Protein AF-A0A516G6Q7-F1 (afdb_monomer_lite)

Sequence (120 aa):
MTSGLGRAAESAMDPGAEGTVAARWWRAYAVAVVDVKGAPEEDEEAPGGVVYLAPLPDGPVVVLEGVSAVLYRALTAASGDVVEEVARRLGVPPEDIDPETITEFAQELREAGLVVRATS

Foldseek 3Di:
DDDDDDDDDPDDDPPDDDPDPLQQKAFFPQKDKDQDADDPPDDPPALQAKIWIAGPDDGDIDIQTHLRNQLVCLSHDPDDDSLVSSCVSNVHDSVVDDSVVSNVSRVVCVVSVGMDGDDD

Structure (mmCIF, N/CA/C/O backbone):
data_AF-A0A516G6Q7-F1
#
_entry.id   AF-A0A516G6Q7-F1
#
loop_
_atom_site.group_PDB
_atom_site.id
_atom_site.type_symbol
_atom_site.label_atom_id
_atom_site.label_alt_id
_atom_site.label_comp_id
_atom_site.label_asym_id
_atom_site.label_entity_id
_atom_site.label_seq_id
_atom_site.pdbx_PDB_ins_code
_atom_site.Cartn_x
_atom_site.Cartn_y
_atom_site.Cartn_z
_atom_site.occupancy
_atom_site.B_iso_or_equiv
_atom_site.auth_seq_id
_atom_site.auth_comp_id
_atom_site.auth_asym_id
_atom_site.auth_atom_id
_atom_site.pdbx_PDB_model_num
ATOM 1 N N . MET A 1 1 ? 56.012 43.535 11.894 1.00 38.75 1 MET A N 1
ATOM 2 C CA . MET A 1 1 ? 55.113 44.290 10.997 1.00 38.75 1 MET A CA 1
ATOM 3 C C . MET A 1 1 ? 54.243 43.245 10.309 1.00 38.75 1 MET A C 1
ATOM 5 O O . MET A 1 1 ? 54.820 42.371 9.682 1.00 38.75 1 MET A O 1
ATOM 9 N N . THR A 1 2 ? 53.009 43.050 10.805 1.00 40.97 2 THR A N 1
ATOM 10 C CA . THR A 1 2 ? 51.726 43.377 10.110 1.00 40.97 2 THR A CA 1
ATOM 11 C C . THR A 1 2 ? 51.475 42.429 8.934 1.00 40.97 2 THR A C 1
ATOM 13 O O . THR A 1 2 ? 52.339 42.336 8.079 1.00 40.97 2 THR A O 1
ATOM 16 N N . SER A 1 3 ? 50.382 41.696 8.744 1.00 40.56 3 SER A N 1
ATOM 17 C CA . SER A 1 3 ? 49.017 41.559 9.288 1.00 40.56 3 SER A CA 1
ATOM 18 C C . SER A 1 3 ? 48.538 40.171 8.772 1.00 40.56 3 SER A C 1
ATOM 20 O O . SER A 1 3 ? 49.133 39.656 7.833 1.00 40.56 3 SER A O 1
ATOM 22 N N . GLY A 1 4 ? 47.608 39.413 9.359 1.00 43.59 4 GLY A N 1
ATOM 23 C CA . GLY A 1 4 ? 46.196 39.733 9.579 1.00 43.59 4 GLY A CA 1
ATOM 24 C C . GLY A 1 4 ? 45.352 39.512 8.304 1.00 43.59 4 GLY A C 1
ATOM 25 O O . GLY A 1 4 ? 45.639 40.154 7.302 1.00 43.59 4 GLY A O 1
ATOM 26 N N . LEU A 1 5 ? 44.270 38.716 8.424 1.00 39.38 5 LEU A N 1
ATOM 27 C CA . LEU A 1 5 ? 43.204 38.371 7.447 1.00 39.38 5 LEU A CA 1
ATOM 28 C C . LEU A 1 5 ? 43.539 37.241 6.443 1.00 39.38 5 LEU A C 1
ATOM 30 O O . LEU A 1 5 ? 44.614 37.221 5.876 1.00 39.38 5 LEU A O 1
ATOM 34 N N . GLY A 1 6 ? 42.675 36.268 6.146 1.00 32.06 6 GLY A N 1
ATOM 35 C CA . GLY A 1 6 ? 41.270 36.094 6.487 1.00 32.06 6 GLY A CA 1
ATOM 36 C C . GLY A 1 6 ? 40.755 34.703 6.085 1.00 32.06 6 GLY A C 1
ATOM 37 O O . GLY A 1 6 ? 41.338 33.988 5.279 1.00 32.06 6 GLY A O 1
ATOM 38 N N . ARG A 1 7 ? 39.653 34.350 6.735 1.00 40.69 7 ARG A N 1
ATOM 39 C CA . ARG A 1 7 ? 38.793 33.175 6.597 1.00 40.69 7 ARG A CA 1
ATOM 40 C C . ARG A 1 7 ? 38.301 32.965 5.156 1.00 40.69 7 ARG A C 1
ATOM 42 O O . ARG A 1 7 ? 37.670 33.862 4.612 1.00 40.69 7 ARG A O 1
ATOM 49 N N . ALA A 1 8 ? 38.458 31.752 4.635 1.00 35.84 8 ALA A N 1
ATOM 50 C CA . ALA A 1 8 ? 37.531 31.141 3.683 1.00 35.84 8 ALA A CA 1
ATOM 51 C C . ALA A 1 8 ? 37.632 29.617 3.836 1.00 35.84 8 ALA A C 1
ATOM 53 O O . ALA A 1 8 ? 38.538 28.971 3.323 1.00 35.84 8 ALA A O 1
ATOM 54 N N . ALA A 1 9 ? 36.729 29.065 4.644 1.00 38.91 9 ALA A N 1
ATOM 55 C CA . ALA A 1 9 ? 36.338 27.675 4.512 1.00 38.91 9 ALA A CA 1
ATOM 56 C C . ALA A 1 9 ? 35.389 27.626 3.308 1.00 38.91 9 ALA A C 1
ATOM 58 O O . ALA A 1 9 ? 34.248 28.064 3.418 1.00 38.91 9 ALA A O 1
ATOM 59 N N . GLU A 1 10 ? 35.887 27.169 2.166 1.00 36.94 10 GLU A N 1
ATOM 60 C CA . GLU A 1 10 ? 35.065 26.706 1.044 1.00 36.94 10 GLU A CA 1
ATOM 61 C C . GLU A 1 10 ? 34.834 25.203 1.292 1.00 36.94 10 GLU A C 1
ATOM 63 O O . GLU A 1 10 ? 35.654 24.364 0.945 1.00 36.94 10 GLU A O 1
ATOM 68 N N . SER A 1 11 ? 33.912 24.832 2.187 1.00 44.41 11 SER A N 1
ATOM 69 C CA . SER A 1 11 ? 32.536 24.436 1.847 1.00 44.41 11 SER A CA 1
ATOM 70 C C . SER A 1 11 ? 32.090 24.804 0.437 1.00 44.41 11 SER A C 1
ATOM 72 O O . SER A 1 11 ? 31.572 25.893 0.224 1.00 44.41 11 SER A O 1
ATOM 74 N N . ALA A 1 12 ? 32.222 23.854 -0.486 1.00 40.88 12 ALA A N 1
ATOM 75 C CA . ALA A 1 12 ? 31.240 23.602 -1.539 1.00 40.88 12 ALA A CA 1
ATOM 76 C C . ALA A 1 12 ? 31.640 22.350 -2.331 1.00 40.88 12 ALA A C 1
ATOM 78 O O . ALA A 1 12 ? 32.512 22.416 -3.188 1.00 40.88 12 ALA A O 1
ATOM 79 N N . MET A 1 13 ? 31.009 21.219 -2.014 1.00 30.58 13 MET A N 1
ATOM 80 C CA . MET A 1 13 ? 30.419 20.256 -2.959 1.00 30.58 13 MET A CA 1
ATOM 81 C C . MET A 1 13 ? 30.059 19.004 -2.164 1.00 30.58 13 MET A C 1
ATOM 83 O O . MET A 1 13 ? 30.782 18.015 -2.142 1.00 30.58 13 MET A O 1
ATOM 87 N N . ASP A 1 14 ? 28.936 19.115 -1.460 1.00 37.16 14 ASP A N 1
ATOM 88 C CA . ASP A 1 14 ? 28.097 17.981 -1.099 1.00 37.16 14 ASP A CA 1
ATOM 89 C C . ASP A 1 14 ? 27.263 17.669 -2.357 1.00 37.16 14 ASP A C 1
ATOM 91 O O . ASP A 1 14 ? 26.434 18.500 -2.753 1.00 37.16 14 ASP A O 1
ATOM 95 N N . PRO A 1 15 ? 27.565 16.596 -3.112 1.00 45.03 15 PRO A N 1
ATOM 96 C CA . PRO A 1 15 ? 26.783 16.244 -4.282 1.00 45.03 15 PRO A CA 1
ATOM 97 C C . PRO A 1 15 ? 25.446 15.669 -3.815 1.00 45.03 15 PRO A C 1
ATOM 99 O O . PRO A 1 15 ? 25.328 14.475 -3.574 1.00 45.03 15 PRO A O 1
ATOM 102 N N . GLY A 1 16 ? 24.442 16.538 -3.732 1.00 32.66 16 GLY A N 1
ATOM 103 C CA . GLY A 1 16 ? 23.043 16.133 -3.738 1.00 32.66 16 GLY A CA 1
ATOM 104 C C . GLY A 1 16 ? 22.607 15.417 -2.469 1.00 32.66 16 GLY A C 1
ATOM 105 O O . GLY A 1 16 ? 22.366 14.214 -2.481 1.00 32.66 16 GLY A O 1
ATOM 106 N N . ALA A 1 17 ? 22.461 16.203 -1.405 1.00 37.91 17 ALA A N 1
ATOM 107 C CA . ALA A 1 17 ? 21.388 16.100 -0.429 1.00 37.91 17 ALA A CA 1
ATOM 108 C C . ALA A 1 17 ? 20.321 15.047 -0.788 1.00 37.91 17 ALA A C 1
ATOM 110 O O . ALA A 1 17 ? 19.458 15.259 -1.639 1.00 37.91 17 ALA A O 1
ATOM 111 N N . GLU A 1 18 ? 20.415 13.932 -0.068 1.00 36.81 18 GLU A N 1
ATOM 112 C CA . GLU A 1 18 ? 19.273 13.316 0.594 1.00 36.81 18 GLU A CA 1
ATOM 113 C C . GLU A 1 18 ? 18.163 12.902 -0.370 1.00 36.81 18 GLU A C 1
ATOM 115 O O . GLU A 1 18 ? 17.104 13.528 -0.453 1.00 36.81 18 GLU A O 1
ATOM 120 N N . GLY A 1 19 ? 18.402 11.771 -1.049 1.00 35.56 19 GLY A N 1
ATOM 121 C CA . GLY A 1 19 ? 17.331 10.926 -1.565 1.00 35.56 19 GLY A CA 1
ATOM 122 C C . GLY A 1 19 ? 16.250 10.869 -0.499 1.00 35.56 19 GLY A C 1
ATOM 123 O O . GLY A 1 19 ? 16.488 10.386 0.611 1.00 35.56 19 GLY A O 1
ATOM 124 N N . THR A 1 20 ? 15.126 11.517 -0.800 1.00 41.34 20 THR A N 1
ATOM 125 C CA . THR A 1 20 ? 14.017 11.686 0.126 1.00 41.34 20 THR A CA 1
ATOM 126 C C . THR A 1 20 ? 13.708 10.296 0.623 1.00 41.34 20 THR A C 1
ATOM 128 O O . THR A 1 20 ? 13.333 9.442 -0.175 1.00 41.34 20 THR A O 1
ATOM 131 N N . VAL A 1 21 ? 13.966 10.031 1.906 1.00 46.97 21 VAL A N 1
ATOM 132 C CA . VAL A 1 21 ? 13.640 8.743 2.505 1.00 46.97 21 VAL A CA 1
ATOM 133 C C . VAL A 1 21 ? 12.126 8.684 2.423 1.00 46.97 21 VAL A C 1
ATOM 135 O O . VAL A 1 21 ? 11.441 9.269 3.267 1.00 46.97 21 VAL A O 1
ATOM 138 N N . ALA A 1 22 ? 11.618 8.105 1.331 1.00 54.84 22 ALA A N 1
ATOM 139 C CA . ALA A 1 22 ? 10.204 7.976 1.058 1.00 54.84 22 ALA A CA 1
ATOM 140 C C . ALA A 1 22 ? 9.605 7.460 2.355 1.00 54.84 22 ALA A C 1
ATOM 142 O O . ALA A 1 22 ? 10.109 6.484 2.921 1.00 54.84 22 ALA A O 1
ATOM 143 N N . ALA A 1 23 ? 8.662 8.225 2.912 1.00 62.88 23 ALA A N 1
ATOM 144 C CA . ALA A 1 23 ? 8.124 7.960 4.233 1.00 62.88 23 ALA A CA 1
ATOM 145 C C . ALA A 1 23 ? 7.840 6.460 4.333 1.00 62.88 23 ALA A C 1
ATOM 147 O O . ALA A 1 23 ? 7.086 5.924 3.532 1.00 62.88 23 ALA A O 1
ATOM 148 N N . ARG A 1 24 ? 8.517 5.757 5.241 1.00 75.62 24 ARG A N 1
ATOM 149 C CA . ARG A 1 24 ? 8.355 4.309 5.319 1.00 75.62 24 ARG A CA 1
ATOM 150 C C . ARG A 1 24 ? 6.953 4.031 5.855 1.00 75.62 24 ARG A C 1
ATOM 152 O O . ARG A 1 24 ? 6.585 4.592 6.883 1.00 75.62 24 ARG A O 1
ATOM 159 N N . TRP A 1 25 ? 6.175 3.196 5.176 1.00 83.50 25 TRP A N 1
ATOM 160 C CA . TRP A 1 25 ? 4.795 2.878 5.553 1.00 83.50 25 TRP A CA 1
ATOM 161 C C . TRP A 1 25 ? 4.698 1.439 6.039 1.00 83.50 25 TRP A C 1
ATOM 163 O O . TRP A 1 25 ? 5.294 0.538 5.458 1.00 83.50 25 TRP A O 1
ATOM 173 N N . TRP A 1 26 ? 3.959 1.206 7.119 1.00 85.44 26 TRP A N 1
ATOM 174 C CA . TRP A 1 26 ? 3.688 -0.133 7.639 1.00 85.44 26 TRP A CA 1
ATOM 175 C C . TRP A 1 26 ? 2.195 -0.407 7.602 1.00 85.44 26 TRP A C 1
ATOM 177 O O . TRP A 1 26 ? 1.386 0.507 7.748 1.00 85.44 26 TRP A O 1
ATOM 187 N N . ARG A 1 27 ? 1.815 -1.680 7.482 1.00 87.31 27 ARG A N 1
ATOM 188 C CA . ARG A 1 27 ? 0.431 -2.087 7.735 1.00 87.31 27 ARG A CA 1
ATOM 189 C C . ARG A 1 27 ? 0.041 -1.698 9.163 1.00 87.31 27 ARG A C 1
ATOM 191 O O . ARG A 1 27 ? 0.799 -1.962 10.099 1.00 87.31 27 ARG A O 1
ATOM 198 N N . ALA A 1 28 ? -1.148 -1.129 9.343 1.00 85.62 28 ALA A N 1
ATOM 199 C CA . ALA A 1 28 ? -1.675 -0.895 10.681 1.00 85.62 28 ALA A CA 1
ATOM 200 C C . ALA A 1 28 ? -1.896 -2.230 11.431 1.00 85.62 28 ALA A C 1
ATOM 202 O O . ALA A 1 28 ? -2.162 -3.277 10.837 1.00 85.62 28 ALA A O 1
ATOM 203 N N . TYR A 1 29 ? -1.755 -2.211 12.759 1.00 79.88 29 TYR A N 1
ATOM 204 C CA . TYR A 1 29 ? -1.787 -3.430 13.581 1.00 79.88 29 TYR A CA 1
ATOM 205 C C . TYR A 1 29 ? -3.152 -4.144 13.554 1.00 79.88 29 TYR A C 1
ATOM 207 O O . TYR A 1 29 ? -3.211 -5.369 13.622 1.00 79.88 29 TYR A O 1
ATOM 215 N N . ALA A 1 30 ? -4.242 -3.390 1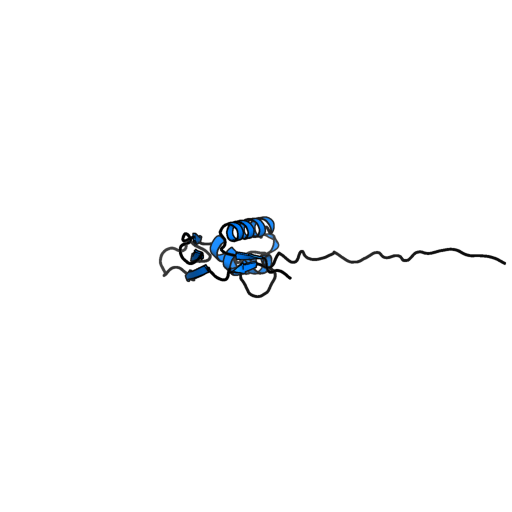3.406 1.00 87.75 30 ALA A N 1
ATOM 216 C CA . ALA A 1 30 ? -5.612 -3.893 13.389 1.00 87.75 30 ALA A CA 1
ATOM 217 C C . ALA A 1 30 ? -6.188 -3.913 11.963 1.00 87.75 30 ALA A C 1
ATOM 219 O O . ALA A 1 30 ? -7.218 -3.303 11.709 1.00 87.75 30 ALA A O 1
ATOM 220 N N . VAL A 1 31 ? -5.510 -4.577 11.021 1.00 87.75 31 VAL A N 1
ATOM 221 C CA . VAL A 1 31 ? -5.985 -4.724 9.633 1.00 87.75 31 VAL A CA 1
ATOM 222 C C . VAL A 1 31 ? -5.921 -6.187 9.213 1.00 87.75 31 VAL A C 1
ATOM 224 O O . VAL A 1 31 ? -4.848 -6.800 9.225 1.00 87.75 31 VAL A O 1
ATOM 227 N N . ALA A 1 32 ? -7.067 -6.741 8.822 1.00 89.75 32 ALA A N 1
ATOM 228 C CA . ALA A 1 32 ? -7.138 -8.027 8.145 1.00 89.75 32 ALA A CA 1
ATOM 229 C C . ALA A 1 32 ? -6.660 -7.871 6.696 1.00 89.75 32 ALA A C 1
ATOM 231 O O . ALA A 1 32 ? -7.017 -6.905 6.023 1.00 89.75 32 ALA A O 1
ATOM 232 N N . VAL A 1 33 ? -5.844 -8.818 6.228 1.00 92.00 33 VAL A N 1
ATOM 233 C CA . VAL A 1 33 ? -5.282 -8.818 4.871 1.00 92.00 33 VAL A CA 1
ATOM 234 C C . VAL A 1 33 ? -5.471 -10.194 4.259 1.00 92.00 33 VAL A C 1
ATOM 236 O O . VAL A 1 33 ? -5.003 -11.183 4.827 1.00 92.00 33 VAL A O 1
ATOM 239 N N . VAL A 1 34 ? -6.094 -10.246 3.086 1.00 91.44 34 VAL A N 1
ATOM 240 C CA . VAL A 1 34 ? -6.123 -11.437 2.232 1.00 91.44 34 VAL A CA 1
ATOM 241 C C . VAL A 1 34 ? -5.433 -11.078 0.921 1.00 91.44 34 VAL A C 1
ATOM 243 O O . VAL A 1 34 ? -5.964 -10.305 0.130 1.00 91.44 34 VAL A O 1
ATOM 246 N N . ASP A 1 35 ? -4.226 -11.607 0.719 1.00 90.56 35 ASP A N 1
ATOM 247 C CA . ASP A 1 35 ? -3.424 -11.389 -0.490 1.00 90.56 35 ASP A CA 1
ATOM 248 C C . ASP A 1 35 ? -3.606 -12.573 -1.448 1.00 90.56 35 ASP A C 1
ATOM 250 O O . ASP A 1 35 ? -3.083 -13.665 -1.208 1.00 90.56 35 ASP A O 1
ATOM 254 N N . VAL A 1 36 ? -4.366 -12.357 -2.521 1.00 86.25 36 VAL A N 1
ATOM 255 C CA . VAL A 1 36 ? -4.611 -13.339 -3.580 1.00 86.25 36 VAL A CA 1
ATOM 256 C C . VAL A 1 36 ? -3.654 -13.042 -4.733 1.00 86.25 36 VAL A C 1
ATOM 258 O O . VAL A 1 36 ? -3.870 -12.148 -5.558 1.00 86.25 36 VAL A O 1
ATOM 261 N N . LYS A 1 37 ? -2.545 -13.784 -4.767 1.00 71.50 37 LYS A N 1
ATOM 262 C CA . LYS A 1 37 ? -1.535 -13.677 -5.825 1.00 71.50 37 LYS A CA 1
ATOM 263 C C . LYS A 1 37 ? -1.972 -14.486 -7.043 1.00 71.50 37 LYS A C 1
ATOM 265 O O . LYS A 1 37 ? -1.941 -15.709 -6.984 1.00 71.50 37 LYS A O 1
ATOM 270 N N . GLY A 1 38 ? -2.305 -13.788 -8.129 1.00 63.22 38 GLY A N 1
ATOM 271 C CA . GLY A 1 38 ? -2.800 -14.390 -9.368 1.00 63.22 38 GLY A CA 1
ATOM 272 C C . GLY A 1 38 ? -4.249 -14.856 -9.223 1.00 63.22 38 GLY A C 1
ATOM 273 O O . GLY A 1 38 ? -4.584 -15.583 -8.290 1.00 63.22 38 GLY A O 1
ATOM 274 N N . ALA A 1 39 ? -5.123 -14.413 -10.123 1.00 47.28 39 ALA A N 1
ATOM 275 C CA . ALA A 1 39 ? -6.402 -15.088 -10.300 1.00 47.28 39 ALA A CA 1
ATOM 276 C C . ALA A 1 39 ? -6.142 -16.497 -10.880 1.00 47.28 39 ALA A C 1
ATOM 278 O O . ALA A 1 39 ? -5.128 -16.684 -11.565 1.00 47.28 39 ALA A O 1
ATOM 279 N N . PRO A 1 40 ? -6.994 -17.496 -10.575 1.00 45.09 40 PRO A N 1
ATOM 280 C CA . PRO A 1 40 ? -6.958 -18.787 -11.259 1.00 45.09 40 PRO A CA 1
ATOM 281 C C . PRO A 1 40 ? -7.038 -18.554 -12.770 1.00 45.09 40 PRO A C 1
ATOM 283 O O . PRO A 1 40 ? -7.688 -17.610 -13.200 1.00 45.09 40 PRO A O 1
ATOM 286 N N . GLU A 1 41 ? -6.334 -19.380 -13.538 1.00 49.91 41 GLU A N 1
ATOM 287 C CA . GLU A 1 41 ? -6.260 -19.330 -15.000 1.00 49.91 41 GLU A CA 1
ATOM 288 C C . GLU A 1 41 ? -7.658 -19.205 -15.631 1.00 49.91 41 GLU A C 1
ATOM 290 O O . GLU A 1 41 ? -8.343 -20.207 -15.767 1.00 49.91 41 GLU A O 1
ATOM 295 N N . GLU A 1 42 ? -8.083 -17.975 -15.924 1.00 50.50 42 GLU A N 1
ATOM 296 C CA . GLU A 1 42 ? -9.135 -17.518 -16.843 1.00 50.50 42 GLU A CA 1
ATOM 297 C C . GLU A 1 42 ? -9.284 -16.003 -16.563 1.00 50.50 42 GLU A C 1
ATOM 299 O O . GLU A 1 42 ? -9.612 -15.610 -15.450 1.00 50.50 42 GLU A O 1
ATOM 304 N N . ASP A 1 43 ? -8.961 -15.163 -17.552 1.00 47.50 43 ASP A N 1
ATOM 305 C CA . ASP A 1 43 ? -8.879 -13.684 -17.528 1.00 47.50 43 ASP A CA 1
ATOM 306 C C . ASP A 1 43 ? -7.527 -13.066 -17.080 1.00 47.50 43 ASP A C 1
ATOM 308 O O . ASP A 1 43 ? -7.247 -12.795 -15.912 1.00 47.50 43 ASP A O 1
ATOM 312 N N . GLU A 1 44 ? -6.679 -12.768 -18.073 1.00 54.62 44 GLU A N 1
ATOM 313 C CA . GLU A 1 44 ? -5.384 -12.059 -17.996 1.00 54.62 44 GLU A CA 1
ATOM 314 C C . GLU A 1 44 ? -5.465 -10.577 -17.526 1.00 54.62 44 GLU A C 1
ATOM 316 O O . GLU A 1 44 ? -4.553 -9.795 -17.792 1.00 54.62 44 GLU A O 1
ATOM 321 N N . GLU A 1 45 ? -6.522 -10.125 -16.845 1.00 53.22 45 GLU A N 1
ATOM 322 C CA . GLU A 1 45 ? -6.841 -8.682 -16.801 1.00 53.22 45 GLU A CA 1
ATOM 323 C C . GLU A 1 45 ? -6.293 -7.868 -15.614 1.00 53.22 45 GLU A C 1
ATOM 325 O O . GLU A 1 45 ? -6.359 -6.639 -15.643 1.00 53.22 45 GLU A O 1
ATOM 330 N N . ALA A 1 46 ? -5.678 -8.480 -14.597 1.00 54.09 46 ALA A N 1
ATOM 331 C CA . ALA A 1 46 ? -5.151 -7.732 -13.447 1.00 54.09 46 ALA A CA 1
ATOM 332 C C . ALA A 1 46 ? -3.650 -7.983 -13.216 1.00 54.09 46 ALA A C 1
ATOM 334 O O . ALA A 1 46 ? -3.293 -8.828 -12.382 1.00 54.09 46 ALA A O 1
ATOM 335 N N . PRO A 1 47 ? -2.739 -7.242 -13.885 1.00 61.59 47 PRO A N 1
ATOM 336 C CA . PRO A 1 47 ? -1.320 -7.269 -13.539 1.00 61.59 47 PRO A CA 1
ATOM 337 C C . PRO A 1 47 ? -1.161 -6.848 -12.073 1.00 61.59 47 PRO A C 1
ATOM 339 O O . PRO A 1 47 ? -1.312 -5.679 -11.730 1.00 61.59 47 PRO A O 1
ATOM 342 N N . GLY A 1 48 ? -0.917 -7.819 -11.186 1.00 73.69 48 GLY A N 1
ATOM 343 C CA . GLY A 1 48 ? -0.790 -7.582 -9.745 1.00 73.69 48 GLY A CA 1
ATOM 344 C C . GLY A 1 48 ? -1.752 -8.346 -8.830 1.00 73.69 48 GLY A C 1
ATOM 345 O O . GLY A 1 48 ? -1.546 -8.312 -7.617 1.00 73.69 48 GLY A O 1
ATOM 346 N N . GLY A 1 49 ? -2.752 -9.068 -9.344 1.00 86.75 49 GLY A N 1
ATOM 347 C CA . GLY A 1 49 ? -3.705 -9.818 -8.507 1.00 86.75 49 GLY A CA 1
ATOM 348 C C . GLY A 1 49 ? -4.566 -8.924 -7.602 1.00 86.75 49 GLY A C 1
ATOM 349 O O . GLY A 1 49 ? -4.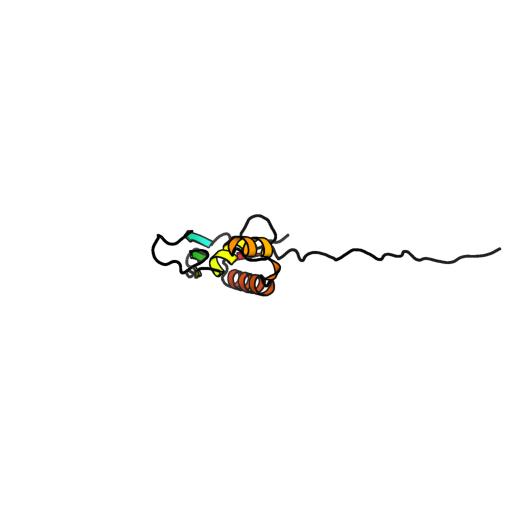756 -7.745 -7.898 1.00 86.75 49 GLY A O 1
ATOM 350 N N . VAL A 1 50 ? -5.069 -9.479 -6.491 1.00 91.50 50 VAL A N 1
ATOM 351 C CA . VAL A 1 50 ? -6.034 -8.798 -5.605 1.00 91.50 50 VAL A CA 1
ATOM 352 C C . VAL A 1 50 ? -5.572 -8.827 -4.148 1.00 91.50 50 VAL A C 1
ATOM 354 O O . VAL A 1 50 ? -5.085 -9.848 -3.661 1.00 91.50 50 VAL A O 1
ATOM 357 N N . VAL A 1 51 ? -5.736 -7.715 -3.432 1.00 93.12 51 VAL A N 1
ATOM 358 C CA . VAL A 1 51 ? -5.535 -7.621 -1.981 1.00 93.12 51 VAL A CA 1
ATOM 359 C C . VAL A 1 51 ? -6.806 -7.084 -1.335 1.00 93.12 51 VAL A C 1
ATOM 361 O O . VAL A 1 51 ? -7.206 -5.951 -1.581 1.00 93.12 51 VAL A O 1
ATOM 364 N N . TYR A 1 52 ? -7.408 -7.882 -0.461 1.00 93.69 52 TYR A N 1
ATOM 365 C CA . TYR A 1 52 ? -8.521 -7.453 0.379 1.00 93.69 52 TYR A CA 1
ATOM 366 C C . TYR A 1 52 ? -7.978 -6.948 1.712 1.00 93.69 52 TYR A C 1
ATOM 368 O O . TYR A 1 52 ? -7.199 -7.643 2.372 1.00 93.69 52 TYR A O 1
ATOM 376 N N . LEU A 1 53 ? -8.404 -5.756 2.114 1.00 95.44 53 LEU A N 1
ATOM 377 C CA . LEU A 1 53 ? -8.013 -5.085 3.347 1.00 95.44 53 LEU A CA 1
ATOM 378 C C . LEU A 1 53 ? -9.260 -4.740 4.156 1.00 95.44 53 LEU A C 1
ATOM 380 O O . LEU A 1 53 ? -10.246 -4.288 3.591 1.00 95.44 53 LEU A O 1
ATOM 384 N N . ALA A 1 54 ? -9.228 -4.910 5.474 1.00 93.62 54 ALA A N 1
ATOM 385 C CA . ALA A 1 54 ? -10.305 -4.428 6.338 1.00 93.62 54 ALA A CA 1
ATOM 386 C C . ALA A 1 54 ? -9.746 -3.967 7.690 1.00 93.62 54 ALA A C 1
ATOM 388 O O . ALA A 1 54 ? -9.057 -4.760 8.346 1.00 93.62 54 ALA A O 1
ATOM 389 N N . PRO A 1 55 ? -10.026 -2.729 8.141 1.00 91.31 55 PRO A N 1
ATOM 390 C CA . PRO A 1 55 ? -9.751 -2.334 9.515 1.00 91.31 55 PRO A CA 1
ATOM 391 C C . PRO A 1 55 ? -10.569 -3.204 10.476 1.00 91.31 55 PRO A C 1
ATOM 393 O O . PRO A 1 55 ? -11.748 -3.456 10.253 1.00 91.31 55 PRO A O 1
ATOM 396 N N . LEU A 1 56 ? -9.961 -3.666 11.559 1.00 90.56 56 LEU A N 1
ATOM 397 C CA . LEU A 1 56 ? -10.626 -4.453 12.592 1.00 90.56 56 LEU A CA 1
ATOM 398 C C . LEU A 1 56 ? -11.087 -3.552 13.750 1.00 90.56 56 LEU A C 1
ATOM 400 O O . LEU A 1 56 ? -10.425 -2.551 14.040 1.00 90.56 56 LEU A O 1
ATOM 404 N N . PRO A 1 57 ? -12.168 -3.921 14.467 1.00 89.06 57 PRO A N 1
ATOM 405 C CA . PRO A 1 57 ? -12.955 -5.154 14.310 1.00 89.06 57 PRO A CA 1
ATOM 406 C C . PRO A 1 57 ? -13.999 -5.136 13.179 1.00 89.06 57 PRO A C 1
ATOM 408 O O . PRO A 1 57 ? -14.241 -6.189 12.601 1.00 89.06 57 PRO A O 1
ATOM 411 N N . ASP A 1 58 ? -14.565 -3.973 12.837 1.00 86.00 58 ASP A N 1
ATOM 412 C CA . ASP A 1 58 ? -15.765 -3.861 11.980 1.00 86.00 58 ASP A CA 1
ATOM 413 C C . ASP A 1 58 ? -15.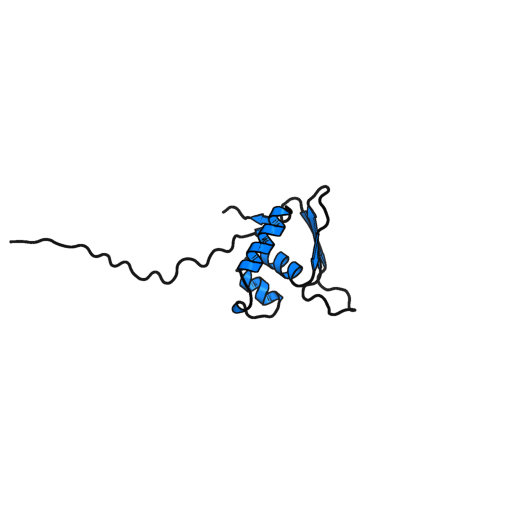611 -2.844 10.827 1.00 86.00 58 ASP A C 1
ATOM 415 O O . ASP A 1 58 ? -16.588 -2.272 10.341 1.00 86.00 58 ASP A O 1
ATOM 419 N N . GLY A 1 59 ? -14.380 -2.544 10.415 1.00 84.62 59 GLY A N 1
ATOM 420 C CA . GLY A 1 59 ? -14.115 -1.606 9.325 1.00 84.62 59 GLY A CA 1
ATOM 421 C C . GLY A 1 59 ? -14.541 -2.150 7.954 1.00 84.62 59 GLY A C 1
ATOM 422 O O . GLY A 1 59 ? -14.615 -3.366 7.756 1.00 84.62 59 GLY A O 1
ATOM 423 N N . PRO A 1 60 ? -14.815 -1.262 6.980 1.00 91.12 60 PRO A N 1
ATOM 424 C CA . PRO A 1 60 ? -15.232 -1.673 5.644 1.00 91.12 60 PRO A CA 1
ATOM 425 C C . PRO A 1 60 ? -14.125 -2.453 4.925 1.00 91.12 60 PRO A C 1
ATOM 427 O O . PRO A 1 60 ? -12.939 -2.149 5.070 1.00 91.12 60 PRO A O 1
ATOM 430 N N . VAL A 1 61 ? -14.526 -3.436 4.112 1.00 92.38 61 VAL A N 1
ATOM 431 C CA . VAL A 1 61 ? -13.603 -4.144 3.219 1.00 92.38 61 VAL A CA 1
ATOM 432 C C . VAL A 1 61 ? -13.248 -3.231 2.048 1.00 92.38 61 VAL A C 1
ATOM 434 O O . VAL A 1 61 ? -14.124 -2.778 1.314 1.00 92.38 61 VAL A O 1
ATOM 437 N N . VAL A 1 62 ? -11.956 -2.992 1.868 1.00 94.62 62 VAL A N 1
ATOM 438 C CA . VAL A 1 62 ? -11.349 -2.315 0.725 1.00 94.62 62 VAL A CA 1
ATOM 439 C C . VAL A 1 62 ? -10.698 -3.372 -0.157 1.00 94.62 62 VAL A C 1
ATOM 441 O O . VAL A 1 62 ? -9.951 -4.222 0.329 1.00 94.62 62 VAL A O 1
ATOM 444 N N . VAL A 1 63 ? -10.986 -3.328 -1.455 1.00 94.50 63 VAL A N 1
ATOM 445 C CA . VAL A 1 63 ? -10.424 -4.253 -2.444 1.00 94.50 63 VAL A CA 1
ATOM 446 C C . VAL A 1 63 ? -9.435 -3.482 -3.305 1.00 94.50 63 VAL A C 1
ATOM 448 O O . VAL A 1 63 ? -9.796 -2.481 -3.917 1.00 94.50 63 VAL A O 1
ATOM 451 N N . LEU A 1 64 ? -8.183 -3.930 -3.316 1.00 93.75 64 LEU A N 1
ATOM 452 C CA . LEU A 1 64 ? -7.134 -3.409 -4.183 1.00 93.75 64 LEU A CA 1
ATOM 453 C C . LEU A 1 64 ? -6.880 -4.412 -5.301 1.00 93.75 64 LEU A C 1
ATOM 455 O O . LEU A 1 64 ? -6.577 -5.572 -5.029 1.00 93.75 64 LEU A O 1
ATOM 459 N N . GLU A 1 65 ? -6.951 -3.959 -6.545 1.00 92.00 65 GLU A N 1
ATOM 460 C CA . GLU A 1 65 ? -6.767 -4.785 -7.739 1.00 92.00 65 GLU A CA 1
ATOM 461 C C . GLU A 1 65 ? -5.675 -4.204 -8.642 1.00 92.00 65 GLU A C 1
ATOM 463 O O . GLU A 1 65 ? -5.421 -2.991 -8.658 1.00 92.00 65 GLU A O 1
ATOM 468 N N . GLY A 1 66 ? -4.990 -5.085 -9.372 1.00 90.31 66 GLY A N 1
ATOM 469 C CA . GLY A 1 66 ? -3.984 -4.709 -10.362 1.00 90.31 66 GLY A CA 1
ATOM 470 C C . GLY A 1 66 ? -2.858 -3.849 -9.773 1.00 90.31 66 GLY A C 1
ATOM 471 O O . GLY A 1 66 ? -2.195 -4.233 -8.803 1.00 90.31 66 GLY A O 1
ATOM 472 N N . VAL A 1 67 ? -2.668 -2.650 -10.332 1.00 91.69 67 VAL A N 1
ATOM 473 C CA . VAL A 1 67 ? -1.608 -1.712 -9.923 1.00 91.69 67 VAL A CA 1
ATOM 474 C C . VAL A 1 67 ? -1.747 -1.293 -8.458 1.00 91.69 67 V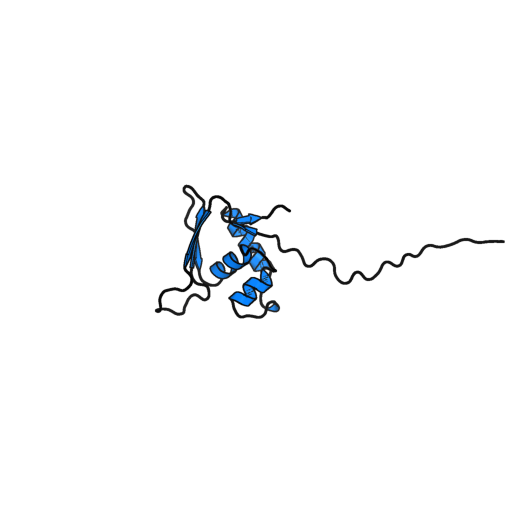AL A C 1
ATOM 476 O O . VAL A 1 67 ? -0.750 -1.264 -7.743 1.00 91.69 67 VAL A O 1
ATOM 479 N N . SER A 1 68 ? -2.960 -1.051 -7.954 1.00 93.25 68 SER A N 1
ATOM 480 C CA . SER A 1 68 ? -3.159 -0.664 -6.545 1.00 93.25 68 SER A CA 1
ATOM 481 C C . SER A 1 68 ? -2.703 -1.762 -5.569 1.00 93.25 68 SER A C 1
ATOM 483 O O . SER A 1 68 ? -2.086 -1.486 -4.536 1.00 93.25 68 SER A O 1
ATOM 485 N N . ALA A 1 69 ? -2.901 -3.031 -5.942 1.00 93.00 69 ALA A N 1
ATOM 486 C CA . ALA A 1 69 ? -2.399 -4.179 -5.198 1.00 93.00 69 ALA A CA 1
ATOM 487 C C . ALA A 1 69 ? -0.863 -4.267 -5.252 1.00 93.00 69 ALA A C 1
ATOM 489 O O . ALA A 1 69 ? -0.221 -4.699 -4.290 1.00 93.00 69 ALA A O 1
ATOM 490 N N . VAL A 1 70 ? -0.245 -3.879 -6.371 1.00 92.62 70 VAL A N 1
ATOM 491 C CA . VAL A 1 70 ? 1.217 -3.778 -6.498 1.00 92.62 70 VAL A CA 1
ATOM 492 C C . VAL A 1 70 ? 1.767 -2.674 -5.599 1.00 92.62 70 VAL A C 1
ATOM 494 O O . VAL A 1 70 ? 2.676 -2.947 -4.811 1.00 92.62 70 VAL A O 1
ATOM 497 N N . LEU A 1 71 ? 1.177 -1.477 -5.660 1.00 92.62 71 LEU A N 1
ATOM 498 C CA . LEU A 1 71 ? 1.556 -0.322 -4.847 1.00 92.62 71 LEU A CA 1
ATOM 499 C C . LEU A 1 71 ? 1.506 -0.658 -3.355 1.00 92.62 71 LEU A C 1
ATOM 501 O O . LEU A 1 71 ? 2.486 -0.446 -2.645 1.00 92.62 71 LEU A O 1
ATOM 505 N N . TYR A 1 72 ? 0.416 -1.266 -2.879 1.00 93.00 72 TYR A N 1
ATOM 506 C CA . TYR A 1 72 ? 0.286 -1.651 -1.472 1.00 93.00 72 TYR A CA 1
ATOM 507 C C . TYR A 1 72 ? 1.382 -2.626 -1.016 1.00 93.00 72 TYR A C 1
ATOM 509 O O . TYR A 1 72 ? 1.966 -2.466 0.060 1.00 93.00 72 TYR A O 1
ATOM 517 N N . ARG A 1 73 ? 1.694 -3.642 -1.830 1.00 91.50 73 ARG A N 1
ATOM 518 C CA . ARG A 1 73 ? 2.740 -4.623 -1.498 1.00 91.50 73 ARG A CA 1
ATOM 519 C C . ARG A 1 73 ? 4.134 -4.006 -1.511 1.00 91.50 73 ARG A C 1
ATOM 521 O O . ARG A 1 73 ? 4.964 -4.415 -0.706 1.00 91.50 73 ARG A O 1
ATOM 528 N N . ALA A 1 74 ? 4.390 -3.057 -2.409 1.00 91.75 74 ALA A N 1
ATOM 529 C CA . ALA A 1 74 ? 5.640 -2.311 -2.428 1.00 91.75 74 ALA A CA 1
ATOM 530 C C . ALA A 1 74 ? 5.767 -1.412 -1.191 1.00 91.75 74 ALA A C 1
ATOM 532 O O . ALA A 1 74 ? 6.768 -1.479 -0.482 1.00 91.75 74 ALA A O 1
ATOM 533 N N . LEU A 1 75 ? 4.710 -0.659 -0.870 1.00 90.62 75 LEU A N 1
ATOM 534 C CA . LEU A 1 75 ? 4.648 0.226 0.295 1.00 90.62 75 LEU A CA 1
ATOM 535 C C . LEU A 1 75 ? 4.880 -0.509 1.616 1.00 90.62 75 LEU A C 1
ATOM 537 O O . LEU A 1 75 ? 5.524 0.026 2.511 1.00 90.62 75 LEU A O 1
ATOM 541 N N . THR A 1 76 ? 4.352 -1.728 1.742 1.00 88.69 76 THR A N 1
ATOM 542 C CA . THR A 1 76 ? 4.432 -2.532 2.972 1.00 88.69 76 THR A CA 1
ATOM 543 C C . THR A 1 76 ? 5.594 -3.530 2.984 1.00 88.69 76 THR A C 1
ATOM 545 O O . THR A 1 76 ? 5.740 -4.291 3.947 1.00 88.69 76 THR A O 1
ATOM 548 N N . ALA A 1 77 ? 6.446 -3.535 1.952 1.00 86.12 77 ALA A N 1
ATOM 549 C CA . ALA A 1 77 ? 7.642 -4.366 1.917 1.00 86.12 77 ALA A CA 1
ATOM 550 C C . ALA A 1 77 ? 8.643 -3.947 3.012 1.00 86.12 77 ALA A C 1
ATOM 552 O O . ALA A 1 77 ? 8.779 -2.781 3.378 1.00 86.12 77 ALA A O 1
ATOM 553 N N . ALA A 1 78 ? 9.371 -4.921 3.564 1.00 67.06 78 ALA A N 1
ATOM 554 C CA . ALA A 1 78 ? 10.213 -4.706 4.742 1.00 67.06 78 ALA A CA 1
ATOM 555 C C . ALA A 1 78 ? 11.489 -3.877 4.479 1.00 67.06 78 ALA A C 1
ATOM 557 O O . ALA A 1 78 ? 12.166 -3.495 5.437 1.00 67.06 78 ALA A O 1
ATOM 558 N N . SER A 1 79 ? 11.850 -3.599 3.226 1.00 67.94 79 SER A N 1
ATOM 559 C CA . SER A 1 79 ? 13.084 -2.883 2.886 1.00 67.94 79 SER A CA 1
ATOM 560 C C . SER A 1 79 ? 13.107 -2.454 1.422 1.00 67.94 79 SER A C 1
ATOM 562 O O . SER A 1 79 ? 12.722 -3.252 0.571 1.00 67.94 79 SER A O 1
ATOM 564 N N . GLY A 1 80 ? 13.659 -1.272 1.148 1.00 74.44 80 GLY A N 1
ATOM 565 C CA . GLY A 1 80 ? 13.973 -0.800 -0.203 1.00 74.44 80 GLY A CA 1
ATOM 566 C C . GLY A 1 80 ? 13.379 0.569 -0.517 1.00 74.44 80 GLY A C 1
ATOM 567 O O . GLY A 1 80 ? 12.599 1.111 0.268 1.00 74.44 80 GLY A O 1
ATOM 568 N N . ASP A 1 81 ? 13.777 1.109 -1.664 1.00 87.44 81 ASP A N 1
ATOM 569 C CA . ASP A 1 81 ? 13.092 2.224 -2.304 1.00 87.44 81 ASP A CA 1
ATOM 570 C C . ASP A 1 81 ? 11.745 1.723 -2.855 1.00 87.44 81 ASP A C 1
ATOM 572 O O . ASP A 1 81 ? 11.675 0.706 -3.552 1.00 87.44 81 ASP A O 1
ATOM 576 N N . VAL A 1 82 ? 10.654 2.406 -2.500 1.00 89.81 82 VAL A N 1
ATOM 577 C CA . VAL A 1 82 ? 9.303 2.018 -2.927 1.00 89.81 82 VAL A CA 1
ATOM 578 C C . VAL A 1 82 ? 9.151 2.158 -4.441 1.00 89.81 82 VAL A C 1
ATOM 580 O O . VAL A 1 82 ? 8.495 1.317 -5.050 1.00 89.81 82 VAL A O 1
ATOM 583 N N . VAL A 1 83 ? 9.775 3.165 -5.056 1.00 92.25 83 VAL A N 1
ATOM 584 C CA . VAL A 1 83 ? 9.732 3.395 -6.506 1.00 92.25 83 VAL A CA 1
ATOM 585 C C . VAL A 1 83 ? 10.365 2.214 -7.233 1.00 92.25 83 VAL A C 1
ATOM 587 O O . VAL A 1 83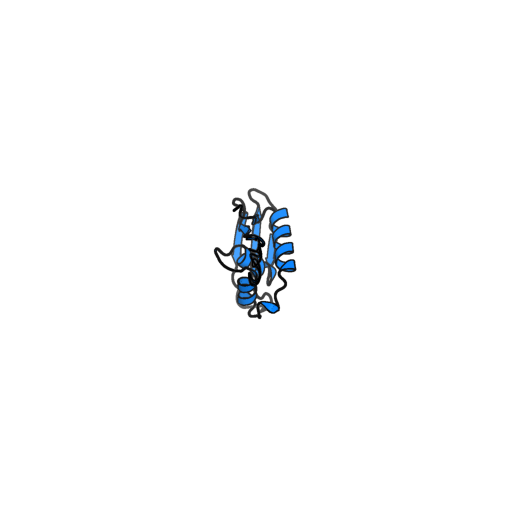 ? 9.741 1.629 -8.118 1.00 92.25 83 VAL A O 1
ATOM 590 N N . GLU A 1 84 ? 11.556 1.791 -6.803 1.00 91.50 84 GLU A N 1
ATOM 591 C CA . GLU A 1 84 ? 12.235 0.619 -7.368 1.00 91.50 84 GLU A CA 1
ATOM 592 C C . GLU A 1 84 ? 11.405 -0.662 -7.194 1.00 91.50 84 GLU A C 1
ATOM 594 O O . GLU A 1 84 ? 11.306 -1.485 -8.107 1.00 91.50 84 GLU A O 1
ATOM 599 N N . GLU A 1 85 ? 10.774 -0.837 -6.032 1.00 91.12 85 GLU A N 1
ATOM 600 C CA . GLU A 1 85 ? 9.953 -2.011 -5.742 1.00 91.12 85 GLU A CA 1
ATOM 601 C C . GLU A 1 85 ? 8.673 -2.055 -6.593 1.00 91.12 85 GLU A C 1
ATOM 603 O O . GLU A 1 85 ? 8.288 -3.132 -7.061 1.00 91.12 85 GLU A O 1
ATOM 608 N N . VAL A 1 86 ? 8.026 -0.906 -6.818 1.00 91.81 86 VAL A N 1
ATOM 609 C CA . VAL A 1 86 ? 6.870 -0.771 -7.718 1.00 91.81 86 VAL A CA 1
ATOM 610 C C . VAL A 1 86 ? 7.287 -1.062 -9.157 1.00 91.81 86 VAL A C 1
ATOM 612 O O . VAL A 1 86 ? 6.687 -1.930 -9.794 1.00 91.81 86 VAL A O 1
ATOM 615 N N . ALA A 1 87 ? 8.345 -0.407 -9.641 1.00 91.81 87 ALA A N 1
ATOM 616 C CA . ALA A 1 87 ? 8.875 -0.574 -10.992 1.00 91.81 87 ALA A CA 1
ATOM 617 C C . ALA A 1 87 ? 9.189 -2.046 -11.295 1.00 91.81 87 ALA A C 1
ATOM 619 O O . ALA A 1 87 ? 8.703 -2.622 -12.272 1.00 91.81 87 ALA A O 1
ATOM 620 N N . ARG A 1 88 ? 9.897 -2.709 -10.370 1.00 91.12 88 ARG A N 1
ATOM 621 C CA . ARG A 1 88 ? 10.235 -4.135 -10.456 1.00 91.12 88 ARG A CA 1
ATOM 622 C C . ARG A 1 88 ? 9.003 -5.032 -10.567 1.00 91.12 88 ARG A C 1
ATOM 624 O O . ARG A 1 88 ? 9.035 -6.019 -11.296 1.00 91.12 88 ARG A O 1
ATOM 631 N N . ARG A 1 89 ? 7.934 -4.734 -9.824 1.00 89.81 89 ARG A N 1
ATOM 632 C CA . ARG A 1 89 ? 6.699 -5.537 -9.828 1.00 89.81 89 ARG A CA 1
ATOM 633 C C . ARG A 1 89 ? 5.859 -5.331 -11.081 1.00 89.81 89 ARG A C 1
ATOM 635 O O . ARG A 1 89 ? 5.195 -6.273 -11.501 1.00 89.81 89 ARG A O 1
ATOM 642 N N . LEU A 1 90 ? 5.877 -4.125 -11.641 1.00 90.06 90 LEU A N 1
ATOM 643 C CA . LEU A 1 90 ? 5.172 -3.792 -12.879 1.00 90.06 90 LEU A CA 1
ATOM 644 C C . LEU A 1 90 ? 5.971 -4.171 -14.134 1.00 90.06 90 LEU A C 1
ATOM 646 O O . LEU A 1 90 ? 5.398 -4.234 -15.216 1.00 90.06 90 LEU A O 1
ATOM 650 N N . GLY A 1 91 ? 7.270 -4.451 -13.998 1.00 90.88 91 GLY A N 1
ATOM 651 C CA . GLY A 1 91 ? 8.139 -4.774 -15.129 1.00 90.88 91 GLY A CA 1
ATOM 652 C C . GLY A 1 91 ? 8.479 -3.554 -15.986 1.00 90.88 91 GLY A C 1
ATOM 653 O O . GLY A 1 91 ? 8.691 -3.702 -17.188 1.00 90.88 91 GLY A O 1
ATOM 654 N N . VAL A 1 92 ? 8.520 -2.366 -15.378 1.00 93.38 92 VAL A N 1
ATOM 655 C CA . VAL A 1 92 ? 8.819 -1.090 -16.045 1.00 93.38 92 VAL A CA 1
ATOM 656 C C . VAL A 1 92 ? 10.069 -0.434 -15.438 1.00 93.38 92 VAL A C 1
ATOM 658 O O . VAL A 1 92 ? 10.463 -0.798 -14.325 1.00 93.38 92 VAL A O 1
ATOM 661 N N . PRO A 1 93 ? 10.719 0.505 -16.143 1.00 94.69 93 PRO A N 1
ATOM 662 C CA . PRO A 1 93 ? 11.802 1.315 -15.589 1.00 94.69 93 PRO A CA 1
ATOM 663 C C . PRO A 1 93 ? 11.356 2.182 -14.390 1.00 94.69 93 PRO A C 1
ATOM 665 O O . PRO A 1 93 ? 10.234 2.690 -14.398 1.00 94.69 93 PRO A O 1
ATOM 668 N N . PRO A 1 94 ? 12.204 2.393 -13.361 1.00 91.88 94 PRO A N 1
ATOM 669 C CA . PRO A 1 94 ? 11.882 3.267 -12.226 1.00 91.88 94 PRO A CA 1
ATOM 670 C C . PRO A 1 94 ? 11.573 4.717 -12.607 1.00 91.88 94 PRO A C 1
ATOM 672 O O . PRO A 1 94 ? 10.763 5.352 -11.943 1.00 91.88 94 PRO A O 1
ATOM 675 N N . GLU A 1 95 ? 12.180 5.235 -13.675 1.00 94.12 95 GLU A N 1
ATOM 676 C CA . GLU A 1 95 ? 11.926 6.585 -14.190 1.00 94.12 95 GLU A CA 1
ATOM 677 C C . GLU A 1 95 ? 10.505 6.793 -14.738 1.00 94.12 95 GLU A C 1
ATOM 679 O O . GLU A 1 95 ? 10.056 7.935 -14.830 1.00 94.12 95 GLU A O 1
ATOM 684 N N . ASP A 1 96 ? 9.789 5.709 -15.053 1.00 94.44 96 ASP A N 1
ATOM 685 C CA . ASP A 1 96 ? 8.390 5.749 -15.495 1.00 94.44 96 ASP A CA 1
ATOM 686 C C . ASP A 1 96 ? 7.402 5.733 -14.312 1.00 94.44 96 ASP A C 1
ATOM 688 O O . ASP A 1 96 ? 6.188 5.833 -14.505 1.00 94.44 96 ASP A O 1
ATOM 692 N N . ILE A 1 97 ? 7.898 5.591 -13.078 1.00 93.06 97 ILE A N 1
ATOM 693 C CA . ILE A 1 97 ? 7.081 5.583 -11.866 1.00 93.06 97 ILE A CA 1
ATOM 694 C C . ILE A 1 97 ? 7.059 6.976 -11.245 1.00 93.06 97 ILE A C 1
ATOM 696 O O . ILE A 1 97 ? 8.082 7.501 -10.810 1.00 93.06 97 ILE A O 1
ATOM 700 N N . ASP A 1 98 ? 5.862 7.544 -11.133 1.00 93.25 98 ASP A N 1
ATOM 701 C CA . ASP A 1 98 ? 5.658 8.814 -10.449 1.00 93.25 98 ASP A CA 1
ATOM 702 C C . ASP A 1 98 ? 5.640 8.637 -8.910 1.00 93.25 98 ASP A C 1
ATOM 704 O O . ASP A 1 98 ? 4.747 7.968 -8.369 1.00 93.25 98 ASP A O 1
ATOM 708 N N . PRO A 1 99 ? 6.594 9.236 -8.170 1.00 90.50 99 PRO A N 1
ATOM 709 C CA . PRO A 1 99 ? 6.627 9.160 -6.711 1.00 90.50 99 PRO A CA 1
ATOM 710 C C . PRO A 1 99 ? 5.487 9.934 -6.027 1.00 90.50 99 PRO A C 1
ATOM 712 O O . PRO A 1 99 ? 5.145 9.611 -4.881 1.00 90.50 99 PRO A O 1
ATOM 715 N N . GLU A 1 100 ? 4.891 10.936 -6.684 1.00 90.94 100 GLU A N 1
ATOM 716 C CA . GLU A 1 100 ? 3.762 11.687 -6.121 1.00 90.94 100 GLU A CA 1
ATOM 717 C C . GLU A 1 100 ? 2.525 10.791 -6.027 1.00 90.94 100 GLU A C 1
ATOM 719 O O . GLU A 1 100 ? 1.970 10.644 -4.937 1.00 90.94 100 GLU A O 1
ATOM 724 N N . THR A 1 101 ? 2.199 10.063 -7.100 1.00 91.50 101 THR A N 1
ATOM 725 C CA . THR A 1 101 ? 1.127 9.052 -7.119 1.00 91.50 101 THR A CA 1
ATOM 726 C C . THR A 1 101 ? 1.261 8.023 -5.982 1.00 91.50 101 THR A C 1
ATOM 728 O O . THR A 1 101 ? 0.283 7.679 -5.315 1.00 91.50 101 THR A O 1
ATOM 731 N N . ILE A 1 102 ? 2.478 7.536 -5.704 1.00 92.19 102 ILE A N 1
ATOM 732 C CA . ILE A 1 102 ? 2.731 6.597 -4.592 1.00 92.19 102 ILE A CA 1
ATOM 733 C C . ILE A 1 102 ? 2.435 7.258 -3.240 1.00 92.19 102 ILE A C 1
ATOM 735 O O . ILE A 1 102 ? 1.885 6.625 -2.333 1.00 92.19 102 ILE A O 1
ATOM 739 N N . THR A 1 103 ? 2.822 8.524 -3.094 1.00 91.25 103 THR A N 1
ATOM 740 C CA . THR A 1 103 ? 2.632 9.290 -1.862 1.00 91.25 103 THR A CA 1
ATOM 741 C C . THR A 1 103 ? 1.155 9.566 -1.603 1.00 91.25 103 THR A C 1
ATOM 743 O O . THR A 1 103 ? 0.705 9.363 -0.475 1.00 91.25 103 THR A O 1
ATOM 746 N N . GLU A 1 104 ? 0.403 9.980 -2.623 1.00 92.75 104 GLU A N 1
ATOM 747 C CA . GLU A 1 104 ? -1.045 10.203 -2.547 1.00 92.75 104 GLU A CA 1
ATOM 748 C C . GLU A 1 104 ? -1.774 8.918 -2.149 1.00 92.75 104 GLU A C 1
ATOM 750 O O . GLU A 1 104 ? -2.481 8.898 -1.139 1.00 92.75 104 GLU A O 1
ATOM 755 N N . PHE A 1 105 ? -1.484 7.809 -2.835 1.00 94.44 105 PHE A N 1
ATOM 756 C CA . PHE A 1 105 ? -2.060 6.505 -2.513 1.00 94.44 105 PHE A CA 1
ATOM 757 C C . PHE A 1 105 ? -1.764 6.071 -1.067 1.00 94.44 105 PHE A C 1
ATOM 759 O O . PHE A 1 105 ? -2.633 5.557 -0.358 1.00 94.44 105 PHE A O 1
ATOM 766 N N . ALA A 1 106 ? -0.546 6.307 -0.574 1.00 93.19 106 ALA A N 1
ATOM 767 C CA . ALA A 1 106 ? -0.201 5.991 0.807 1.00 93.19 106 ALA A CA 1
ATOM 768 C C . ALA A 1 106 ? -0.957 6.862 1.831 1.00 93.19 106 ALA A C 1
ATOM 770 O O . ALA A 1 106 ? -1.293 6.369 2.913 1.00 93.19 106 ALA A O 1
ATOM 771 N N . GLN A 1 107 ? -1.248 8.131 1.513 1.00 93.25 107 GLN A N 1
ATOM 772 C CA . GLN A 1 107 ? -2.085 8.975 2.374 1.00 93.25 107 GLN A CA 1
ATOM 773 C C . GLN A 1 107 ? -3.537 8.498 2.385 1.00 93.25 107 GLN A C 1
ATOM 775 O O . GLN A 1 107 ? -4.105 8.397 3.468 1.00 93.25 107 GLN A O 1
ATOM 780 N N . GLU A 1 108 ? -4.107 8.117 1.242 1.00 93.81 108 GLU A N 1
ATOM 781 C CA . GLU A 1 108 ? -5.467 7.563 1.182 1.00 93.81 108 GLU A CA 1
ATOM 782 C C . GLU A 1 108 ? -5.600 6.308 2.056 1.00 93.81 108 GLU A C 1
ATOM 784 O O . GLU A 1 108 ? -6.503 6.198 2.890 1.00 93.81 108 GLU A O 1
ATOM 789 N N . LEU A 1 109 ? -4.643 5.378 1.950 1.00 93.69 109 LEU A N 1
ATOM 790 C CA . LEU A 1 109 ? -4.616 4.184 2.796 1.00 93.69 109 LEU A CA 1
ATOM 791 C C . LEU A 1 109 ? -4.466 4.525 4.284 1.00 93.69 109 LEU A C 1
ATOM 793 O O . LEU A 1 109 ? -4.998 3.819 5.144 1.00 93.69 109 LEU A O 1
ATOM 797 N N . ARG A 1 110 ? -3.728 5.585 4.616 1.00 93.06 110 ARG A N 1
ATOM 798 C CA . ARG A 1 110 ? -3.566 6.046 5.997 1.00 93.06 110 ARG A CA 1
ATOM 799 C C . ARG A 1 110 ? -4.858 6.661 6.527 1.00 93.06 110 ARG A C 1
ATOM 801 O O . ARG A 1 110 ? -5.226 6.379 7.665 1.00 93.06 110 ARG A O 1
ATOM 808 N N . GLU A 1 111 ? -5.537 7.481 5.734 1.00 92.06 111 GLU A N 1
ATOM 809 C CA . GLU A 1 111 ? -6.834 8.070 6.081 1.00 92.06 111 GLU A CA 1
ATOM 810 C C . GLU A 1 111 ? -7.901 6.989 6.282 1.00 92.06 111 GLU A C 1
ATOM 812 O O . GLU A 1 111 ? -8.707 7.081 7.207 1.00 92.06 111 GLU A O 1
ATOM 817 N N . ALA A 1 112 ? -7.825 5.902 5.509 1.00 90.06 112 ALA A N 1
ATOM 818 C CA . ALA A 1 112 ? -8.633 4.699 5.696 1.00 90.06 112 ALA A CA 1
ATOM 819 C C . ALA A 1 112 ? -8.206 3.827 6.901 1.00 90.06 112 ALA A C 1
ATOM 821 O O . ALA A 1 112 ? -8.849 2.818 7.194 1.00 90.06 112 ALA A O 1
ATOM 822 N N . GLY A 1 113 ? -7.122 4.176 7.604 1.00 91.56 113 GLY A N 1
ATOM 823 C CA . GLY A 1 113 ? -6.603 3.425 8.752 1.00 91.56 113 GLY A CA 1
ATOM 824 C C . GLY A 1 113 ? -5.921 2.098 8.395 1.00 91.56 113 GLY A C 1
ATOM 825 O O . GLY A 1 113 ? -5.743 1.246 9.266 1.00 91.56 113 GLY A O 1
ATOM 826 N N . LEU A 1 114 ? -5.541 1.902 7.130 1.00 93.81 114 LEU A N 1
ATOM 827 C CA . LEU A 1 114 ? -4.973 0.654 6.606 1.00 93.81 114 LEU A CA 1
ATOM 828 C C . LEU A 1 114 ? -3.448 0.588 6.745 1.00 93.81 114 LEU A C 1
ATOM 830 O O . LEU A 1 114 ? -2.871 -0.485 6.959 1.00 93.81 114 LEU A O 1
ATOM 834 N N . VAL A 1 115 ? -2.788 1.743 6.665 1.00 92.81 115 VAL A N 1
ATOM 835 C CA . VAL A 1 115 ? -1.343 1.886 6.870 1.00 92.81 115 VAL A CA 1
ATOM 836 C C . VAL A 1 115 ? -1.035 2.987 7.878 1.00 92.81 115 VAL A C 1
ATOM 838 O O . VAL A 1 115 ? -1.834 3.886 8.130 1.00 92.81 115 VAL A O 1
ATOM 841 N N . VAL A 1 116 ? 0.156 2.925 8.458 1.00 91.06 116 VAL A N 1
ATOM 842 C CA . VAL A 1 116 ? 0.709 3.945 9.347 1.00 91.06 116 VAL A CA 1
ATOM 843 C C . VAL A 1 116 ? 2.086 4.352 8.856 1.00 91.06 116 VAL A C 1
ATOM 845 O O . VAL A 1 116 ? 2.834 3.539 8.309 1.00 91.06 116 VAL A O 1
ATOM 848 N N . ARG A 1 117 ? 2.442 5.618 9.066 1.00 86.88 117 ARG A N 1
ATOM 849 C CA . ARG A 1 117 ? 3.809 6.075 8.828 1.00 86.88 117 ARG A CA 1
ATOM 850 C C . ARG A 1 117 ? 4.711 5.467 9.899 1.00 86.88 117 ARG A C 1
ATOM 852 O O . ARG A 1 117 ? 4.384 5.531 11.083 1.00 86.88 117 ARG A O 1
ATOM 859 N N . ALA A 1 118 ? 5.844 4.910 9.498 1.00 75.25 118 ALA A N 1
ATOM 860 C CA . ALA A 1 118 ? 6.898 4.534 10.418 1.00 75.25 118 ALA A CA 1
ATOM 861 C C . ALA A 1 118 ? 7.425 5.817 11.065 1.00 75.25 118 ALA A C 1
ATOM 863 O O . ALA A 1 118 ? 8.022 6.672 10.409 1.00 75.25 118 ALA A O 1
ATOM 864 N N . THR A 1 119 ? 7.149 5.981 12.351 1.00 64.62 119 THR A N 1
ATOM 865 C CA . THR A 1 119 ? 7.871 6.936 13.1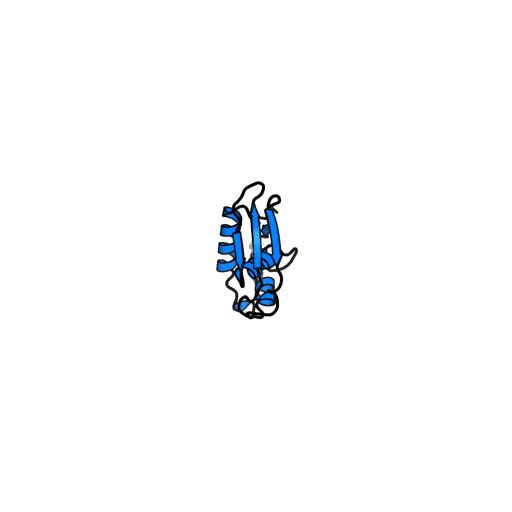87 1.00 64.62 119 THR A CA 1
ATOM 866 C C . THR A 1 119 ? 9.307 6.450 13.307 1.00 64.62 119 THR A C 1
ATOM 868 O O . THR A 1 119 ? 9.536 5.324 13.754 1.00 64.62 119 THR A O 1
ATOM 871 N N . SER A 1 120 ? 10.238 7.279 12.835 1.00 52.19 120 SER A N 1
ATOM 872 C CA . SER A 1 120 ? 11.669 7.099 13.074 1.00 52.19 120 SER A CA 1
ATOM 873 C C . SER A 1 120 ? 12.022 7.311 14.541 1.00 52.19 120 SER A C 1
ATOM 875 O O . SER A 1 120 ? 11.255 8.009 15.243 1.00 52.19 120 SER A O 1
#

pLDDT: mean 76.51, std 21.34, range [30.58, 95.44]

Organism: NCBI:txid2594265

Secondary structure (DSSP, 8-state):
---------------S--------EEE-TTEEEEEE-S--SS----TT-EEEEEETTTPPPEEEETHHHHHHHHHTSSSS-HHHHHHHHHTS-GGGS-HHHHHHHHHHHHHTTSEEE---

Radius of gyration: 21.7 Å; chains: 1; bounding box: 71×64×32 Å